Protein AF-A0A845A9R9-F1 (afdb_monomer)

Organism: NCBI:txid374177

Nearest PDB structures (foldseek):
  1d0q-assembly1_B  TM=8.899E-01  e=1.350E-07  Geobacillus stearothermophilus
  2au3-assembly1_A  TM=8.783E-01  e=2.951E-06  Aquifex aeolicus
  8gao-assembly1_G  TM=4.793E-01  e=1.128E-01  Escherichia phage T4
  7b1h-assembly2_E  TM=3.004E-01  e=2.181E+00  Homo sapiens
  2b8a-assembly1_A  TM=1.907E-01  e=9.588E+00  Rattus norvegicus

Sequence (120 aa):
MARIADSEIERLKADVSLVRLVESSGVKLARKGKDELAGRCPFHDDDTPSLSVNAAKNLFRCFGCDASGGPIDWVMKAEGVSFRHAAELLRDGAAVRDGPQRSRYRCRNLSLLRRCSGQV

Structure (mmCIF, N/CA/C/O backbone):
data_AF-A0A845A9R9-F1
#
_entry.id   AF-A0A845A9R9-F1
#
loop_
_atom_site.group_PDB
_atom_site.id
_atom_site.type_symbol
_atom_site.label_atom_id
_atom_site.label_alt_id
_atom_site.label_comp_id
_atom_site.label_asym_id
_atom_site.label_entity_id
_atom_site.label_seq_id
_atom_site.pdbx_PDB_ins_code
_atom_site.Cartn_x
_atom_site.Cartn_y
_atom_site.Cartn_z
_atom_site.occupancy
_atom_site.B_iso_or_equiv
_atom_site.auth_seq_id
_atom_site.auth_comp_id
_atom_site.auth_asym_id
_atom_site.auth_atom_id
_atom_site.pdbx_PDB_model_num
ATOM 1 N N . MET A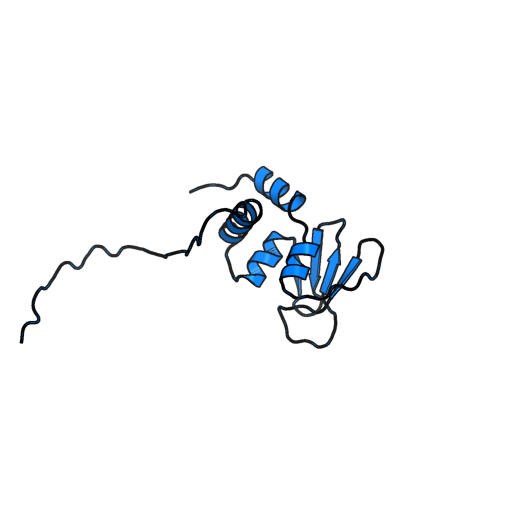 1 1 ? -20.292 5.404 16.783 1.00 42.34 1 MET A N 1
ATOM 2 C CA . MET A 1 1 ? -19.339 5.264 15.658 1.00 42.34 1 MET A CA 1
ATOM 3 C C . MET A 1 1 ? -17.943 5.208 16.251 1.00 42.34 1 MET A C 1
ATOM 5 O O . MET A 1 1 ? -17.595 6.128 16.976 1.00 42.34 1 MET A O 1
ATOM 9 N N . ALA A 1 2 ? -17.201 4.118 16.047 1.00 50.50 2 ALA A N 1
ATOM 10 C CA . ALA A 1 2 ? -15.873 3.961 16.634 1.00 50.50 2 ALA A CA 1
ATOM 11 C C . ALA A 1 2 ? -14.905 4.962 15.984 1.00 50.50 2 ALA A C 1
ATOM 13 O O . ALA A 1 2 ? -14.598 4.844 14.799 1.00 50.50 2 ALA A O 1
ATOM 14 N N . ARG A 1 3 ? -14.476 5.972 16.747 1.00 58.91 3 ARG A N 1
ATOM 15 C CA . ARG A 1 3 ? -13.293 6.766 16.408 1.00 58.91 3 ARG A CA 1
ATOM 16 C C . ARG A 1 3 ? -12.100 5.846 16.626 1.00 58.91 3 ARG A C 1
ATOM 18 O O . ARG A 1 3 ? -11.846 5.445 17.758 1.00 58.91 3 ARG A O 1
ATOM 25 N N . ILE A 1 4 ? -11.431 5.451 15.549 1.00 67.12 4 ILE A N 1
ATOM 26 C CA . ILE A 1 4 ? -10.114 4.828 15.674 1.00 67.12 4 ILE A CA 1
ATOM 27 C C . ILE A 1 4 ? -9.212 5.915 16.263 1.00 67.12 4 ILE A C 1
ATOM 29 O O . ILE A 1 4 ? -9.176 7.019 15.727 1.00 67.12 4 ILE A O 1
ATOM 33 N N . ALA A 1 5 ? -8.577 5.635 17.400 1.00 76.12 5 ALA A N 1
ATOM 34 C CA . ALA A 1 5 ? -7.677 6.586 18.037 1.00 76.12 5 ALA A CA 1
ATOM 35 C C . ALA A 1 5 ? -6.432 6.780 17.164 1.00 76.12 5 ALA A C 1
ATOM 37 O O . ALA A 1 5 ? -5.878 5.798 16.667 1.00 76.12 5 ALA A O 1
ATOM 38 N N . ASP A 1 6 ? -5.967 8.017 17.014 1.00 72.69 6 ASP A N 1
ATOM 39 C CA . ASP A 1 6 ? -4.787 8.353 16.208 1.00 72.69 6 ASP A CA 1
ATOM 40 C C . ASP A 1 6 ? -3.544 7.565 16.646 1.00 72.69 6 ASP A C 1
ATOM 42 O O . ASP A 1 6 ? -2.795 7.063 15.811 1.00 72.69 6 ASP A O 1
ATOM 46 N N . SER A 1 7 ? -3.400 7.318 17.951 1.00 78.81 7 SER A N 1
ATOM 47 C CA . SER A 1 7 ? -2.331 6.480 18.503 1.00 78.81 7 SER A CA 1
ATOM 48 C C . SER A 1 7 ? -2.385 5.027 18.018 1.00 78.81 7 SER A C 1
ATOM 50 O O . SER A 1 7 ? -1.346 4.402 17.837 1.00 78.81 7 SER A O 1
ATOM 52 N N . GLU A 1 8 ? -3.578 4.469 17.781 1.00 78.19 8 GLU A N 1
ATOM 53 C CA . GLU A 1 8 ? -3.708 3.123 17.207 1.00 78.19 8 GLU A CA 1
ATOM 54 C C . GLU A 1 8 ? -3.269 3.111 15.741 1.00 78.19 8 GLU A C 1
ATOM 56 O O . GLU A 1 8 ? -2.618 2.176 15.285 1.00 78.19 8 GLU A O 1
AT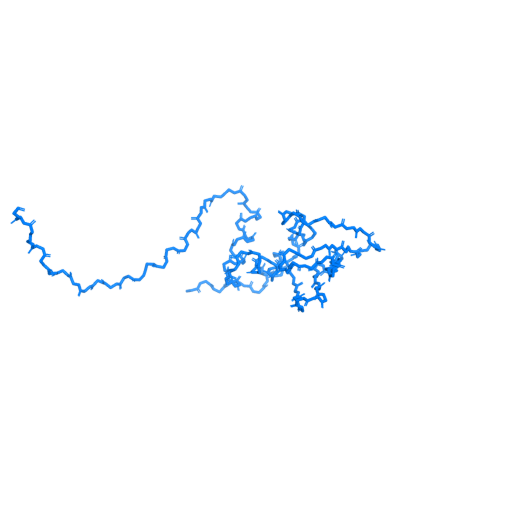OM 61 N N . ILE A 1 9 ? -3.578 4.178 15.002 1.00 76.19 9 ILE A N 1
ATOM 62 C CA . ILE A 1 9 ? -3.177 4.330 13.601 1.00 76.19 9 ILE A CA 1
ATOM 63 C C . ILE A 1 9 ? -1.651 4.377 13.492 1.00 76.19 9 ILE A C 1
ATOM 65 O O . ILE A 1 9 ? -1.081 3.752 12.597 1.00 76.19 9 ILE A O 1
ATOM 69 N N . GLU A 1 10 ? -0.981 5.095 14.392 1.00 79.12 10 GLU A N 1
ATOM 70 C CA . GLU A 1 10 ? 0.483 5.144 14.428 1.00 79.12 10 GLU A CA 1
ATOM 71 C C . GLU A 1 10 ? 1.102 3.787 14.767 1.00 79.12 10 GLU A C 1
ATOM 73 O O . GLU A 1 10 ? 2.051 3.374 14.098 1.00 79.12 10 GLU A O 1
ATOM 78 N N . ARG A 1 11 ? 0.524 3.047 15.722 1.00 81.19 11 ARG A N 1
ATOM 79 C CA . ARG A 1 11 ? 0.969 1.678 16.028 1.00 81.19 11 ARG A CA 1
ATOM 80 C C . ARG A 1 11 ? 0.826 0.745 14.832 1.00 81.19 11 ARG A C 1
ATOM 82 O O . ARG A 1 11 ? 1.775 0.045 14.501 1.00 81.19 11 ARG A O 1
ATOM 89 N N . LEU A 1 12 ? -0.315 0.784 14.145 1.00 77.62 12 LEU A N 1
ATOM 90 C CA . LEU A 1 12 ? -0.549 -0.033 12.950 1.00 77.62 12 LEU A CA 1
ATOM 91 C C . LEU A 1 12 ? 0.428 0.311 11.822 1.00 77.62 12 LEU A C 1
ATOM 93 O O . LEU A 1 12 ? 0.914 -0.582 11.139 1.00 77.62 12 LEU A O 1
ATOM 97 N N . LYS A 1 13 ? 0.757 1.592 11.633 1.00 77.69 13 LYS A N 1
ATOM 98 C CA . LYS A 1 13 ? 1.765 2.009 10.645 1.00 77.69 13 LYS A CA 1
ATOM 99 C C . LYS A 1 13 ? 3.175 1.526 10.994 1.00 77.69 13 LYS A C 1
ATOM 101 O O . LYS A 1 13 ? 3.956 1.299 10.078 1.00 77.69 13 LYS A O 1
ATOM 106 N N . ALA A 1 14 ? 3.503 1.424 12.282 1.00 78.12 14 ALA A N 1
ATOM 107 C CA . ALA A 1 14 ? 4.811 0.970 12.746 1.00 78.12 14 ALA A CA 1
ATOM 108 C C . ALA A 1 14 ? 4.964 -0.559 12.688 1.00 78.12 14 ALA A C 1
ATOM 110 O O . ALA A 1 14 ? 6.045 -1.049 12.371 1.00 78.12 14 ALA A O 1
ATOM 111 N N . ASP A 1 15 ? 3.893 -1.299 12.979 1.00 79.44 15 ASP A N 1
ATOM 112 C CA . ASP A 1 15 ? 3.881 -2.766 12.965 1.00 79.44 15 ASP A CA 1
ATOM 113 C C . ASP A 1 15 ? 3.828 -3.332 11.533 1.00 79.44 15 ASP A C 1
ATOM 115 O O . ASP A 1 15 ? 4.520 -4.292 11.183 1.00 79.44 15 ASP A O 1
ATOM 119 N N . VAL A 1 16 ? 3.054 -2.687 10.655 1.00 80.88 16 VAL A N 1
ATOM 120 C CA . VAL A 1 16 ? 2.840 -3.160 9.287 1.00 80.88 16 VAL A CA 1
ATOM 121 C C . VAL A 1 16 ? 4.001 -2.761 8.377 1.00 80.88 16 VAL A C 1
ATOM 123 O O . VAL A 1 16 ? 4.178 -1.601 8.011 1.00 80.88 16 VAL A O 1
ATOM 126 N N . SER A 1 17 ? 4.754 -3.763 7.921 1.00 82.38 17 SER A N 1
ATOM 127 C CA . SER A 1 17 ? 5.840 -3.579 6.954 1.00 82.38 17 SER A CA 1
ATOM 128 C C . SER A 1 17 ? 5.310 -3.390 5.530 1.00 82.38 17 SER A C 1
ATOM 130 O O . SER A 1 17 ? 4.796 -4.334 4.922 1.00 82.38 17 SER A O 1
ATOM 132 N N . LEU A 1 18 ? 5.512 -2.200 4.950 1.00 84.62 18 LEU A N 1
ATOM 133 C CA . LEU A 1 18 ? 5.036 -1.884 3.595 1.00 84.62 18 LEU A CA 1
ATOM 134 C C . LEU A 1 18 ? 5.633 -2.808 2.523 1.00 84.62 18 LEU A C 1
ATOM 136 O O . LEU A 1 18 ? 4.943 -3.205 1.591 1.00 84.62 18 LEU A O 1
ATOM 140 N N . VAL A 1 19 ? 6.896 -3.206 2.692 1.00 84.88 19 VAL A N 1
ATOM 141 C CA . VAL A 1 19 ? 7.594 -4.131 1.785 1.00 84.88 19 VAL A CA 1
ATOM 142 C C . VAL A 1 19 ? 6.817 -5.439 1.630 1.00 84.88 19 VAL A C 1
ATOM 144 O O . VAL A 1 19 ? 6.537 -5.843 0.506 1.00 84.88 19 VAL A O 1
ATOM 147 N N . ARG A 1 20 ? 6.368 -6.036 2.745 1.00 83.69 20 ARG A N 1
ATOM 148 C CA . ARG A 1 20 ? 5.602 -7.290 2.717 1.00 83.69 20 ARG A CA 1
ATOM 149 C C . ARG A 1 20 ? 4.252 -7.140 2.025 1.00 83.69 20 ARG A C 1
ATOM 151 O O . ARG A 1 20 ? 3.849 -8.044 1.303 1.00 83.69 20 ARG A O 1
ATOM 158 N N . LEU A 1 21 ? 3.550 -6.022 2.233 1.00 83.50 21 LEU A N 1
ATOM 159 C CA . LEU A 1 21 ? 2.269 -5.764 1.560 1.00 83.50 21 LEU A CA 1
ATOM 160 C C . LEU A 1 21 ? 2.442 -5.675 0.041 1.00 83.50 21 LEU A C 1
ATOM 162 O O . LEU A 1 21 ? 1.642 -6.223 -0.720 1.00 83.50 21 LEU A O 1
ATOM 166 N N . VAL A 1 22 ? 3.508 -5.008 -0.398 1.00 83.62 22 VAL A N 1
ATOM 167 C CA . VAL A 1 22 ? 3.824 -4.862 -1.819 1.00 83.62 22 VAL A CA 1
ATOM 168 C C . VAL A 1 22 ? 4.227 -6.211 -2.426 1.00 83.62 22 VAL A C 1
ATOM 170 O O . VAL A 1 22 ? 3.712 -6.577 -3.482 1.00 83.62 22 VAL A O 1
ATOM 173 N N . GLU A 1 23 ? 5.054 -7.000 -1.733 1.00 83.25 23 GLU A N 1
ATOM 174 C CA . GLU A 1 23 ? 5.400 -8.371 -2.144 1.00 83.25 23 GLU A CA 1
ATOM 175 C C . GLU A 1 23 ? 4.161 -9.279 -2.220 1.00 83.25 23 GLU A C 1
ATOM 177 O O . GLU A 1 23 ? 3.991 -10.015 -3.192 1.00 83.25 23 GLU A O 1
ATOM 182 N N . SER A 1 24 ? 3.247 -9.173 -1.247 1.00 80.19 24 SER A N 1
ATOM 183 C CA . SER A 1 24 ? 1.970 -9.903 -1.229 1.00 80.19 24 SER A CA 1
ATOM 184 C C . SER A 1 24 ? 1.049 -9.530 -2.392 1.00 80.19 24 SER A C 1
ATOM 186 O O . SER A 1 24 ? 0.196 -10.327 -2.773 1.00 80.19 24 SER A O 1
ATOM 188 N N . SER A 1 25 ? 1.220 -8.339 -2.965 1.00 76.31 25 SER A N 1
ATOM 189 C CA . SER A 1 25 ? 0.479 -7.888 -4.149 1.00 76.31 25 SER A CA 1
ATOM 190 C C . SER A 1 25 ? 1.066 -8.448 -5.457 1.00 76.31 25 SER A C 1
ATOM 192 O O . SER A 1 25 ? 0.627 -8.076 -6.540 1.00 76.31 25 SER A O 1
ATOM 194 N N . GLY A 1 26 ? 2.083 -9.318 -5.380 1.00 76.12 26 GLY A N 1
ATOM 195 C CA . GLY A 1 26 ? 2.740 -9.927 -6.540 1.00 76.12 26 GLY A CA 1
ATOM 196 C C . GLY A 1 26 ? 3.815 -9.050 -7.186 1.00 76.12 26 GLY A C 1
ATOM 197 O O . GLY A 1 26 ? 4.337 -9.388 -8.251 1.00 76.12 26 GLY A O 1
ATOM 198 N N . VAL A 1 27 ? 4.179 -7.931 -6.554 1.00 81.56 27 VAL A N 1
ATOM 199 C CA . VAL A 1 27 ? 5.196 -7.017 -7.075 1.00 81.56 27 VAL A CA 1
ATOM 200 C C . VAL A 1 27 ? 6.586 -7.535 -6.729 1.00 81.56 27 VAL A C 1
ATOM 202 O O . VAL A 1 27 ? 6.958 -7.659 -5.563 1.00 81.56 27 VAL A O 1
ATOM 205 N N . LYS A 1 28 ? 7.404 -7.775 -7.757 1.00 80.25 28 LYS A N 1
ATOM 206 C CA . LYS A 1 28 ? 8.829 -8.070 -7.576 1.00 80.25 28 LYS A CA 1
ATOM 207 C C . LYS A 1 28 ? 9.580 -6.777 -7.274 1.00 80.25 28 LYS A C 1
ATOM 209 O O . LYS A 1 28 ? 9.746 -5.932 -8.155 1.00 80.25 28 LYS A O 1
ATOM 214 N N . LEU A 1 29 ? 10.033 -6.639 -6.033 1.00 82.81 29 LEU A N 1
ATOM 215 C CA . LEU A 1 29 ? 10.852 -5.518 -5.587 1.00 82.81 29 LEU A CA 1
ATOM 216 C C . LEU A 1 29 ? 12.340 -5.818 -5.795 1.00 82.81 29 LEU A C 1
ATOM 218 O O . LEU A 1 29 ? 12.868 -6.813 -5.303 1.00 82.81 29 LEU A O 1
ATOM 222 N N . ALA A 1 30 ? 13.031 -4.927 -6.496 1.00 83.50 30 ALA A N 1
ATOM 223 C CA . ALA A 1 30 ? 14.478 -4.923 -6.643 1.00 83.50 30 ALA A CA 1
ATOM 224 C C . ALA A 1 30 ? 15.087 -3.877 -5.702 1.00 83.50 30 ALA A C 1
ATOM 226 O O . ALA A 1 30 ? 14.746 -2.697 -5.760 1.00 83.50 30 ALA A O 1
ATOM 227 N N . ARG A 1 31 ? 16.021 -4.287 -4.841 1.00 84.69 31 ARG A N 1
ATOM 228 C CA . ARG A 1 31 ? 16.765 -3.354 -3.980 1.00 84.69 31 ARG A CA 1
ATOM 229 C C . ARG A 1 31 ? 17.675 -2.478 -4.843 1.00 84.69 31 ARG A C 1
ATOM 231 O O . ARG A 1 31 ? 18.515 -3.000 -5.572 1.00 84.69 31 ARG A O 1
ATOM 238 N N . LYS A 1 32 ? 17.496 -1.158 -4.768 1.00 82.81 32 LYS A N 1
ATOM 239 C CA . LYS A 1 32 ? 18.333 -0.159 -5.458 1.00 82.81 32 LYS A CA 1
ATOM 240 C C . LYS A 1 32 ? 19.327 0.514 -4.512 1.00 82.81 32 LYS A C 1
ATOM 242 O O . LYS A 1 32 ? 20.409 0.882 -4.953 1.00 82.81 32 LYS A O 1
ATOM 247 N N . GLY A 1 33 ? 18.981 0.640 -3.232 1.00 82.62 33 GLY A N 1
ATOM 248 C CA . GLY A 1 33 ? 19.829 1.241 -2.203 1.00 82.62 33 GLY A CA 1
ATOM 249 C C . GLY A 1 33 ? 19.753 0.490 -0.875 1.00 82.62 33 GLY A C 1
ATOM 250 O O . GLY A 1 33 ? 19.256 -0.634 -0.814 1.00 82.62 33 GLY A O 1
ATOM 251 N N . LYS A 1 34 ? 20.241 1.127 0.197 1.00 78.31 34 LYS A N 1
ATOM 252 C CA . LYS A 1 34 ? 20.233 0.550 1.552 1.00 78.31 34 LYS A CA 1
ATOM 253 C C . LYS A 1 34 ? 18.808 0.296 2.057 1.00 78.31 34 LYS A C 1
ATOM 255 O O . LYS A 1 34 ? 18.537 -0.772 2.592 1.00 78.31 34 LYS A O 1
ATOM 260 N N . ASP A 1 35 ? 17.908 1.242 1.787 1.00 83.25 35 ASP A N 1
ATOM 261 C CA . ASP A 1 35 ? 16.513 1.221 2.243 1.00 83.25 35 ASP A CA 1
ATOM 262 C C . ASP A 1 35 ? 15.511 1.526 1.113 1.00 83.25 35 ASP A C 1
ATOM 264 O O . ASP A 1 35 ? 14.322 1.693 1.370 1.00 83.25 35 ASP A O 1
ATOM 268 N N . GLU A 1 36 ? 15.984 1.609 -0.135 1.00 85.94 36 GLU A N 1
ATOM 269 C CA . GLU A 1 36 ? 15.175 1.903 -1.323 1.00 85.94 36 GLU A CA 1
ATOM 270 C C . GLU A 1 36 ? 14.996 0.660 -2.198 1.00 85.94 36 GLU A C 1
ATOM 272 O O . GLU A 1 36 ? 15.958 0.015 -2.634 1.00 85.94 36 GLU A O 1
ATOM 277 N N . LEU A 1 37 ? 13.735 0.350 -2.470 1.00 88.44 37 LEU A N 1
ATOM 278 C CA . LEU A 1 37 ? 13.257 -0.776 -3.256 1.00 88.44 37 LEU A CA 1
AT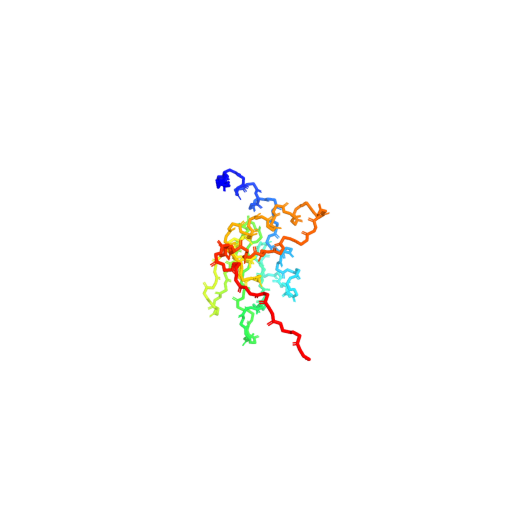OM 279 C C . LEU A 1 37 ? 12.489 -0.226 -4.458 1.00 88.44 37 LEU A C 1
ATOM 281 O O . LEU A 1 37 ? 11.578 0.576 -4.290 1.00 88.44 37 LEU A O 1
ATOM 285 N N . ALA A 1 38 ? 12.832 -0.662 -5.662 1.00 87.31 38 ALA A N 1
ATOM 286 C CA . ALA A 1 38 ? 12.130 -0.291 -6.882 1.00 87.31 38 ALA A CA 1
ATOM 287 C C . ALA A 1 38 ? 11.330 -1.479 -7.426 1.00 87.31 38 ALA A C 1
ATOM 289 O O . ALA A 1 38 ? 11.801 -2.614 -7.379 1.00 87.31 38 ALA A O 1
ATOM 290 N N . GLY A 1 39 ? 10.141 -1.237 -7.968 1.00 86.06 39 GLY A N 1
ATOM 291 C CA . GLY A 1 39 ? 9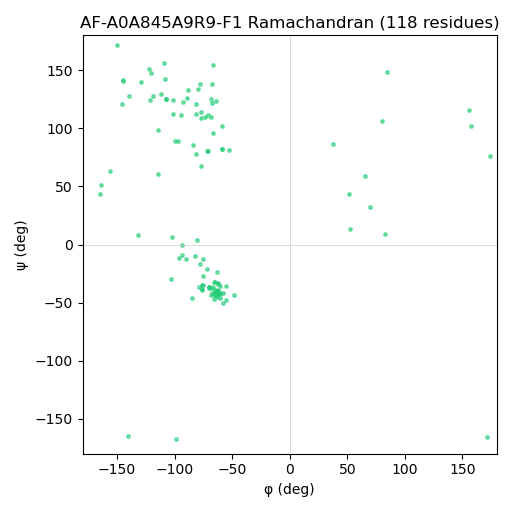.286 -2.286 -8.518 1.00 86.06 39 GLY A CA 1
ATOM 292 C C . GLY A 1 39 ? 8.398 -1.801 -9.654 1.00 86.06 39 GLY A C 1
ATOM 293 O O . GLY A 1 39 ? 8.301 -0.605 -9.939 1.00 86.06 39 GLY A O 1
ATOM 294 N N . ARG A 1 40 ? 7.725 -2.753 -10.302 1.00 84.88 40 ARG A N 1
ATOM 295 C CA . ARG A 1 40 ? 6.605 -2.446 -11.196 1.00 84.88 40 ARG A CA 1
ATOM 296 C C . ARG A 1 40 ? 5.375 -2.146 -10.353 1.00 84.88 40 ARG A C 1
ATOM 298 O O . ARG A 1 40 ? 5.129 -2.805 -9.347 1.00 84.88 40 ARG A O 1
A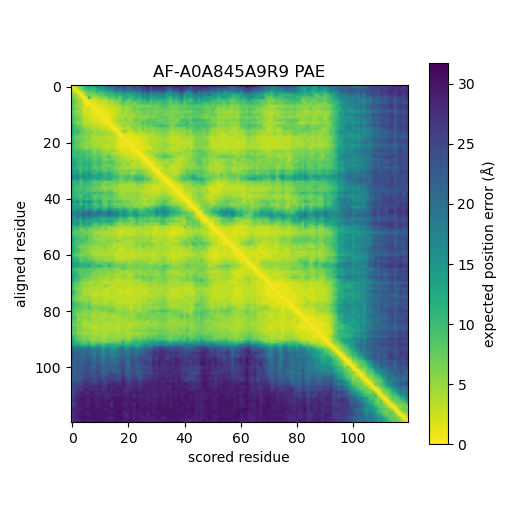TOM 305 N N . CYS A 1 41 ? 4.626 -1.126 -10.734 1.00 82.31 41 CYS A N 1
ATOM 306 C CA . CYS A 1 41 ? 3.411 -0.788 -10.017 1.00 82.31 41 CYS A CA 1
ATOM 307 C C . CYS A 1 41 ? 2.276 -1.724 -10.462 1.00 82.31 41 CYS A C 1
ATOM 309 O O . CYS A 1 41 ? 2.099 -1.895 -11.660 1.00 82.31 41 CYS A O 1
ATOM 311 N N . PRO A 1 42 ? 1.484 -2.291 -9.539 1.00 76.31 42 PRO A N 1
ATOM 312 C CA . PRO A 1 42 ? 0.351 -3.145 -9.894 1.00 76.31 42 PRO A CA 1
ATOM 313 C C . PRO A 1 42 ? -0.909 -2.339 -10.260 1.00 76.31 42 PRO A C 1
ATOM 315 O O . PRO A 1 42 ? -1.892 -2.908 -10.714 1.00 76.31 42 PRO A O 1
ATOM 318 N N . PHE A 1 43 ? -0.905 -1.018 -10.034 1.00 74.12 43 PHE A N 1
ATOM 319 C CA . PHE A 1 43 ? -2.076 -0.151 -10.219 1.00 74.12 43 PHE A CA 1
ATOM 320 C C . PHE A 1 43 ? -2.201 0.443 -11.624 1.00 74.12 43 PHE A C 1
ATOM 322 O O . PHE A 1 43 ? -3.228 1.037 -11.941 1.00 74.12 43 PHE A O 1
ATOM 329 N N . HIS A 1 44 ? -1.156 0.347 -12.441 1.00 71.56 44 HIS A N 1
ATOM 330 C CA . HIS A 1 44 ? -1.173 0.803 -13.824 1.00 71.56 44 HIS A CA 1
ATOM 331 C C . HIS A 1 44 ? -0.320 -0.141 -14.665 1.00 71.56 44 HIS A C 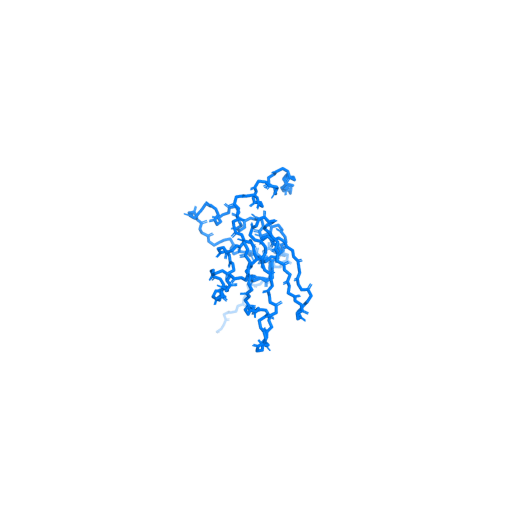1
ATOM 333 O O . HIS A 1 44 ? 0.722 -0.607 -14.204 1.00 71.56 44 HIS A O 1
ATOM 339 N N . ASP A 1 45 ? -0.787 -0.433 -15.872 1.00 65.00 45 ASP A N 1
ATOM 340 C CA . ASP A 1 45 ? -0.090 -1.297 -16.818 1.00 65.00 45 ASP A CA 1
ATOM 341 C C . ASP A 1 45 ? 0.94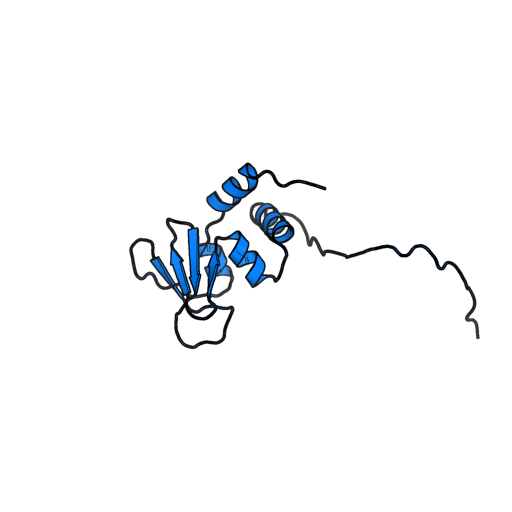4 -0.442 -17.565 1.00 65.00 45 ASP A C 1
ATOM 343 O O . ASP A 1 45 ? 0.649 0.174 -18.586 1.00 65.00 45 ASP A O 1
ATOM 347 N N . ASP A 1 46 ? 2.130 -0.302 -16.972 1.00 66.56 46 ASP A N 1
ATOM 348 C CA . ASP A 1 46 ? 3.281 0.356 -17.593 1.00 66.56 46 ASP A CA 1
ATOM 349 C C . ASP A 1 46 ? 4.503 -0.554 -17.490 1.00 66.56 46 ASP A C 1
ATOM 351 O O . ASP A 1 46 ? 4.728 -1.228 -16.477 1.00 66.56 46 ASP A O 1
ATOM 355 N N . ASP A 1 47 ? 5.297 -0.597 -18.557 1.00 66.94 47 ASP A N 1
ATOM 356 C CA . ASP A 1 47 ? 6.448 -1.497 -18.635 1.00 66.94 47 ASP A CA 1
ATOM 357 C C . ASP A 1 47 ? 7.636 -0.996 -17.784 1.00 66.94 47 ASP A C 1
ATOM 359 O O . ASP A 1 47 ? 8.571 -1.747 -17.479 1.00 66.94 47 ASP A O 1
ATOM 363 N N . THR A 1 48 ? 7.578 0.258 -17.319 1.00 73.88 48 THR A N 1
ATOM 364 C CA . THR A 1 48 ? 8.645 0.902 -16.552 1.00 73.88 48 THR A CA 1
ATOM 365 C C . THR A 1 48 ? 8.505 0.634 -15.044 1.00 73.88 48 THR A C 1
ATOM 367 O O . THR A 1 48 ? 7.430 0.815 -14.465 1.00 73.88 48 THR A O 1
ATOM 370 N N . PRO A 1 49 ? 9.587 0.250 -14.333 1.00 73.31 49 PRO A N 1
ATOM 371 C CA . PRO A 1 49 ? 9.576 0.116 -12.875 1.00 73.31 49 PRO A CA 1
ATOM 372 C C . PRO A 1 49 ? 9.510 1.493 -12.188 1.00 73.31 49 PRO A C 1
ATOM 374 O O . PRO A 1 49 ? 10.519 2.033 -11.734 1.00 73.31 49 PRO A O 1
ATOM 377 N N . SER A 1 50 ? 8.307 2.062 -12.120 1.00 81.19 50 SER A N 1
ATOM 378 C CA . SER A 1 50 ? 8.043 3.423 -11.629 1.00 81.19 50 SER A CA 1
ATOM 379 C C . SER A 1 50 ? 7.681 3.496 -10.140 1.00 81.19 50 SER A C 1
ATOM 381 O O . SER A 1 50 ? 7.396 4.583 -9.633 1.00 81.19 50 SER A O 1
ATOM 383 N N . LEU A 1 51 ? 7.633 2.366 -9.426 1.00 86.00 51 LEU A N 1
ATOM 384 C CA . LEU A 1 51 ? 7.344 2.320 -7.991 1.00 86.00 51 LEU A CA 1
ATOM 385 C C . LEU A 1 51 ? 8.651 2.365 -7.193 1.00 86.00 51 LEU A C 1
ATOM 387 O O . LEU A 1 51 ? 9.485 1.480 -7.352 1.00 86.00 51 LEU A O 1
ATOM 391 N N . SER A 1 52 ? 8.792 3.345 -6.302 1.00 88.12 52 SER A N 1
ATOM 392 C CA . SER A 1 52 ? 9.847 3.404 -5.288 1.00 88.12 52 SER A CA 1
ATOM 393 C C . SER A 1 52 ? 9.245 3.232 -3.893 1.00 88.12 52 SER A C 1
ATOM 395 O O . SER A 1 52 ? 8.275 3.896 -3.522 1.00 88.12 52 SER A O 1
ATOM 397 N N . VAL A 1 53 ? 9.813 2.315 -3.120 1.00 89.56 53 VAL A N 1
ATOM 398 C CA . VAL A 1 53 ? 9.411 1.946 -1.765 1.00 89.56 53 VAL A CA 1
ATOM 399 C C . VAL A 1 53 ? 10.596 2.181 -0.841 1.00 89.56 53 VAL A C 1
ATOM 401 O O . VAL A 1 53 ? 11.675 1.627 -1.046 1.00 89.56 53 VAL A O 1
ATOM 404 N N . ASN A 1 54 ? 10.392 2.980 0.202 1.00 89.44 54 ASN A N 1
ATOM 405 C CA . ASN A 1 54 ? 11.384 3.201 1.242 1.00 89.44 54 ASN A CA 1
ATOM 406 C C . ASN A 1 54 ? 11.029 2.375 2.485 1.00 89.44 54 ASN A C 1
ATOM 408 O O . ASN A 1 54 ? 10.036 2.660 3.159 1.00 89.44 54 ASN A O 1
ATOM 412 N N . ALA A 1 55 ? 11.846 1.368 2.794 1.00 85.06 55 ALA A N 1
ATOM 413 C CA . ALA A 1 55 ? 11.622 0.465 3.923 1.00 85.06 55 ALA A CA 1
ATOM 414 C C . ALA A 1 55 ? 11.830 1.155 5.281 1.00 85.06 55 ALA A C 1
ATOM 416 O O . ALA A 1 55 ? 11.076 0.899 6.214 1.00 85.06 55 ALA A O 1
ATOM 417 N N . ALA A 1 56 ? 12.800 2.070 5.388 1.00 84.44 56 ALA A N 1
ATOM 418 C CA . ALA A 1 56 ? 13.097 2.775 6.637 1.00 84.44 56 ALA A CA 1
ATOM 419 C C . ALA A 1 56 ? 11.977 3.745 7.044 1.00 84.44 56 ALA A C 1
ATOM 421 O O . ALA A 1 56 ? 11.661 3.884 8.223 1.00 84.44 56 ALA A O 1
ATOM 422 N N . LYS A 1 57 ? 11.363 4.415 6.064 1.00 83.50 57 LYS A N 1
ATOM 423 C CA . LYS A 1 57 ? 10.264 5.364 6.296 1.00 83.50 57 LYS A CA 1
ATOM 424 C C . LYS A 1 57 ? 8.874 4.728 6.180 1.00 83.50 57 LYS A C 1
ATOM 426 O O . LYS A 1 57 ? 7.901 5.397 6.507 1.00 83.50 57 LYS A O 1
ATOM 431 N N . ASN A 1 58 ? 8.769 3.477 5.720 1.00 86.75 58 ASN A N 1
ATOM 432 C CA . ASN A 1 58 ? 7.505 2.796 5.393 1.00 86.75 58 ASN A CA 1
ATOM 433 C C . ASN A 1 58 ? 6.596 3.619 4.460 1.00 86.75 58 ASN A C 1
ATOM 435 O O . ASN A 1 58 ? 5.383 3.720 4.654 1.00 86.75 58 ASN A O 1
ATOM 439 N N . LEU A 1 59 ? 7.199 4.222 3.436 1.00 88.50 59 LEU A N 1
ATOM 440 C CA . LEU A 1 59 ? 6.511 5.057 2.451 1.00 88.50 59 LEU A CA 1
ATOM 441 C C . LEU A 1 59 ? 6.705 4.481 1.052 1.00 88.50 59 LEU A C 1
ATOM 443 O O . LEU A 1 59 ? 7.768 3.937 0.742 1.00 88.50 59 LEU A O 1
ATOM 447 N N . PHE A 1 60 ? 5.704 4.657 0.194 1.00 90.06 60 PHE A N 1
ATOM 448 C CA . PHE A 1 60 ? 5.816 4.382 -1.234 1.00 90.06 60 PHE A CA 1
ATOM 449 C C . PHE A 1 60 ? 5.498 5.628 -2.057 1.00 90.06 60 PHE A C 1
ATOM 451 O O . PHE A 1 60 ? 4.705 6.482 -1.651 1.00 90.06 60 PHE A O 1
ATOM 458 N N . ARG A 1 61 ? 6.114 5.714 -3.234 1.00 88.25 61 ARG A N 1
ATOM 459 C CA . ARG A 1 61 ? 5.822 6.703 -4.268 1.00 88.25 61 ARG A CA 1
ATOM 460 C C . ARG A 1 61 ? 5.882 6.012 -5.617 1.00 88.25 61 ARG A C 1
ATOM 462 O O . ARG A 1 61 ? 6.876 5.370 -5.945 1.00 88.25 61 ARG A O 1
ATOM 469 N N . CYS A 1 62 ? 4.837 6.163 -6.410 1.00 87.69 62 CYS A N 1
ATOM 470 C CA . CYS A 1 62 ? 4.844 5.779 -7.806 1.00 87.69 62 CYS A CA 1
ATOM 471 C C . CYS A 1 62 ? 4.871 7.032 -8.679 1.00 87.69 62 CYS A C 1
ATOM 473 O O . CYS A 1 62 ? 4.015 7.902 -8.541 1.00 87.69 62 CYS A O 1
ATOM 475 N N . PHE A 1 63 ? 5.853 7.115 -9.575 1.00 84.19 63 PHE A N 1
ATOM 476 C CA . PHE A 1 63 ? 6.017 8.256 -10.479 1.00 84.19 63 PHE A CA 1
ATOM 477 C C . PHE A 1 63 ? 5.054 8.228 -11.677 1.00 84.19 63 PHE A C 1
ATOM 479 O O . PHE A 1 63 ? 4.856 9.261 -12.300 1.00 84.19 63 PHE A O 1
ATOM 486 N N . GLY A 1 64 ? 4.438 7.078 -11.979 1.00 78.94 64 GLY A N 1
ATOM 487 C CA . GLY A 1 64 ? 3.484 6.940 -13.088 1.00 78.94 64 GLY A CA 1
ATOM 488 C C . GLY A 1 64 ? 2.052 7.335 -12.719 1.00 78.94 64 GLY A C 1
ATOM 489 O O . GLY A 1 64 ? 1.405 8.081 -13.443 1.00 78.94 64 GLY A O 1
ATOM 490 N N . CYS A 1 65 ? 1.555 6.879 -11.566 1.00 78.94 65 CYS A N 1
ATOM 491 C CA . CYS A 1 65 ? 0.172 7.125 -11.131 1.00 78.94 65 CYS A CA 1
ATOM 492 C C . CYS A 1 65 ? 0.030 8.223 -10.062 1.00 78.94 65 CYS A C 1
ATOM 494 O O . CYS A 1 65 ? -1.047 8.380 -9.487 1.00 78.94 65 CYS A O 1
ATOM 496 N N . ASP A 1 66 ? 1.124 8.920 -9.740 1.00 81.06 66 ASP A N 1
ATOM 497 C CA . ASP A 1 66 ? 1.257 9.870 -8.622 1.00 81.06 66 ASP A CA 1
ATOM 498 C C . ASP A 1 66 ? 0.836 9.300 -7.250 1.00 81.06 66 ASP A C 1
ATOM 500 O O . ASP A 1 66 ? 0.676 10.019 -6.266 1.00 81.06 66 ASP A O 1
ATOM 504 N N . ALA A 1 67 ? 0.660 7.980 -7.142 1.00 84.69 67 ALA A N 1
ATOM 505 C CA . ALA A 1 67 ? 0.262 7.364 -5.892 1.00 84.69 67 ALA A CA 1
ATOM 506 C C . ALA A 1 67 ? 1.406 7.474 -4.886 1.00 84.69 67 ALA A C 1
ATOM 508 O O . ALA A 1 67 ? 2.529 7.029 -5.135 1.00 84.69 67 ALA A O 1
ATOM 509 N N . SER A 1 68 ? 1.110 8.044 -3.729 1.00 86.44 68 SER A N 1
ATOM 510 C CA . SER A 1 68 ? 2.041 8.114 -2.616 1.00 86.44 68 SER A CA 1
ATOM 511 C C . SER A 1 68 ? 1.320 7.984 -1.307 1.00 86.44 68 SER A C 1
ATOM 513 O O . SER A 1 68 ? 0.271 8.595 -1.117 1.00 86.44 68 SER A O 1
ATOM 515 N N . GLY A 1 69 ? 1.939 7.276 -0.379 1.00 88.69 69 GLY A N 1
ATOM 516 C CA . GLY A 1 69 ? 1.389 7.147 0.950 1.00 88.69 69 GLY A CA 1
ATOM 517 C C . GLY A 1 69 ? 2.133 6.124 1.782 1.00 88.69 69 GLY A C 1
ATOM 518 O O . GLY A 1 69 ? 3.247 5.705 1.464 1.00 88.69 69 GLY A O 1
ATOM 519 N N . GLY A 1 70 ? 1.495 5.758 2.885 1.00 88.75 70 GLY A N 1
ATOM 520 C CA . GLY A 1 70 ? 1.953 4.699 3.773 1.00 88.75 70 GLY A CA 1
ATOM 521 C C . GLY A 1 70 ? 1.232 3.371 3.519 1.00 88.75 70 GLY A C 1
ATOM 522 O O . GLY A 1 70 ? 0.492 3.235 2.542 1.00 88.75 70 GLY A O 1
ATOM 523 N N . PRO A 1 71 ? 1.374 2.403 4.437 1.00 85.94 71 PRO A N 1
ATOM 524 C CA . PRO A 1 71 ? 0.815 1.059 4.271 1.00 85.94 71 PRO A CA 1
ATOM 525 C C . PRO A 1 71 ? -0.717 1.056 4.174 1.00 85.94 71 PRO A C 1
ATOM 527 O O . PRO A 1 71 ? -1.287 0.274 3.423 1.00 85.94 71 PRO A O 1
ATOM 530 N N . ILE A 1 72 ? -1.393 1.981 4.862 1.00 85.00 72 ILE A N 1
ATOM 531 C CA . ILE A 1 72 ? -2.857 2.108 4.802 1.00 85.00 72 ILE A CA 1
ATOM 532 C C . ILE A 1 72 ? -3.315 2.585 3.417 1.00 85.00 72 ILE A C 1
ATOM 534 O O . ILE A 1 72 ? -4.287 2.062 2.885 1.00 85.00 72 ILE A O 1
ATOM 538 N N . ASP A 1 73 ? -2.609 3.550 2.818 1.00 87.62 73 ASP A N 1
ATOM 539 C CA . ASP A 1 73 ? -2.954 4.072 1.487 1.00 87.62 73 ASP A CA 1
ATOM 540 C C . ASP A 1 73 ? -2.765 3.017 0.397 1.00 87.62 73 ASP A C 1
ATOM 542 O O . ASP A 1 73 ? -3.600 2.885 -0.497 1.00 87.62 73 ASP A O 1
ATOM 546 N N . TRP A 1 74 ? -1.729 2.187 0.544 1.00 86.50 74 TRP A N 1
ATOM 547 C CA . TRP A 1 74 ? -1.535 1.021 -0.309 1.00 86.50 74 TRP A CA 1
ATOM 548 C C . TRP A 1 74 ? -2.739 0.074 -0.257 1.00 86.50 74 TRP A C 1
ATOM 550 O O . TRP A 1 74 ? -3.283 -0.267 -1.303 1.00 86.50 74 TRP A O 1
ATOM 560 N N . VAL A 1 75 ? -3.197 -0.305 0.943 1.00 84.38 75 VAL A N 1
ATOM 561 C CA . VAL A 1 75 ? -4.360 -1.198 1.114 1.00 84.38 75 VAL A CA 1
ATOM 562 C C . VAL A 1 75 ? -5.640 -0.566 0.570 1.00 84.38 75 VAL A C 1
ATOM 564 O O . VAL A 1 75 ? -6.422 -1.246 -0.088 1.00 84.38 75 VAL A O 1
ATOM 567 N N . MET A 1 76 ? -5.843 0.739 0.779 1.00 86.00 76 MET A N 1
ATOM 568 C CA . MET A 1 76 ? -6.986 1.449 0.195 1.00 86.00 76 MET A CA 1
ATOM 569 C C . MET A 1 76 ? -7.003 1.337 -1.332 1.00 86.00 76 MET A C 1
ATOM 571 O O . MET A 1 76 ? -8.068 1.123 -1.905 1.00 86.00 76 MET A O 1
ATOM 575 N N . LYS A 1 77 ? -5.845 1.466 -1.990 1.00 84.12 77 LYS A N 1
ATOM 576 C CA . LYS A 1 77 ? -5.737 1.369 -3.454 1.00 84.12 77 LYS A CA 1
ATOM 577 C C . LYS A 1 77 ? -5.804 -0.070 -3.964 1.00 84.12 77 LYS A C 1
ATOM 579 O O . LYS A 1 77 ? -6.418 -0.291 -5.000 1.00 84.12 77 LYS A O 1
ATOM 584 N N . ALA A 1 78 ? -5.204 -1.020 -3.249 1.00 81.94 78 ALA A N 1
ATOM 585 C CA . ALA A 1 78 ? -5.208 -2.436 -3.612 1.00 81.94 78 ALA A CA 1
ATOM 586 C C . ALA A 1 78 ? -6.610 -3.048 -3.536 1.00 81.94 78 ALA A C 1
ATOM 588 O O . ALA A 1 78 ? -7.049 -3.684 -4.489 1.00 81.94 78 ALA A O 1
ATOM 589 N N . GLU A 1 79 ? -7.335 -2.787 -2.448 1.00 79.94 79 GLU A N 1
ATOM 590 C CA . GLU A 1 79 ? -8.661 -3.372 -2.217 1.00 79.94 79 GLU A CA 1
ATOM 591 C C . GLU A 1 79 ? -9.810 -2.439 -2.648 1.00 79.94 79 GLU A C 1
ATOM 593 O O . GLU A 1 79 ? -10.967 -2.852 -2.701 1.00 79.94 79 GLU A O 1
ATOM 598 N N . GLY A 1 80 ? -9.527 -1.163 -2.937 1.00 83.00 80 GLY A N 1
ATOM 599 C CA . GLY A 1 80 ? -10.549 -0.168 -3.284 1.00 83.00 80 GLY A CA 1
ATOM 600 C C . GLY A 1 80 ? -11.450 0.217 -2.106 1.00 83.00 80 GLY A C 1
ATOM 601 O O . GLY A 1 80 ? -12.639 0.489 -2.283 1.00 83.00 80 GLY A O 1
ATOM 602 N N . VAL A 1 81 ? -10.910 0.209 -0.886 1.00 84.06 81 VAL A N 1
ATOM 603 C CA . VAL A 1 81 ? -11.680 0.351 0.359 1.00 84.06 81 VAL A CA 1
ATOM 604 C C . VAL A 1 81 ? -11.438 1.692 1.049 1.00 84.06 81 VAL A C 1
ATOM 606 O O . VAL A 1 81 ? -10.403 2.333 0.889 1.00 84.06 81 VAL A O 1
ATOM 609 N N . SER A 1 82 ? -12.401 2.122 1.869 1.00 84.56 82 SER A N 1
ATOM 610 C CA . SER A 1 82 ? -12.260 3.347 2.670 1.00 84.56 82 SER A CA 1
ATOM 611 C C . SER A 1 82 ? -11.168 3.220 3.739 1.00 84.56 82 SER A C 1
ATOM 613 O O . SER A 1 82 ? -10.931 2.128 4.250 1.00 84.56 82 SER A O 1
ATOM 615 N N . PHE A 1 83 ? -10.587 4.346 4.165 1.00 82.44 83 PHE A N 1
ATOM 616 C CA . PHE A 1 83 ? -9.546 4.403 5.205 1.00 82.44 83 PHE A CA 1
ATOM 617 C C . PHE A 1 83 ? -9.891 3.609 6.467 1.00 82.44 83 PHE A C 1
ATOM 619 O O . PHE A 1 83 ? -9.060 2.874 6.994 1.00 82.44 83 PHE A O 1
ATOM 626 N N . ARG A 1 84 ? -11.137 3.724 6.941 1.00 80.56 84 ARG A N 1
ATOM 627 C CA . ARG A 1 84 ? -11.597 2.988 8.120 1.00 80.56 84 ARG A CA 1
ATOM 628 C C . ARG A 1 84 ? -11.556 1.482 7.887 1.00 80.56 84 ARG A C 1
ATOM 630 O O . ARG A 1 84 ? -11.069 0.760 8.746 1.00 80.56 84 ARG A O 1
ATOM 637 N N . HIS A 1 85 ? -12.038 1.037 6.731 1.00 78.62 85 HIS A N 1
ATOM 638 C CA . HIS A 1 85 ? -12.057 -0.378 6.393 1.00 78.62 85 HIS A CA 1
ATOM 639 C C . HIS A 1 85 ? -10.644 -0.913 6.136 1.00 78.62 85 HIS A C 1
ATOM 641 O O . HIS A 1 85 ? -10.332 -2.000 6.591 1.00 78.62 85 HIS A O 1
ATOM 647 N N . ALA A 1 86 ? -9.753 -0.128 5.519 1.00 82.69 86 ALA A N 1
ATOM 648 C CA . ALA A 1 86 ? -8.335 -0.472 5.401 1.00 82.69 86 ALA A CA 1
ATOM 649 C C . ALA A 1 86 ? -7.666 -0.613 6.778 1.00 82.69 86 ALA A C 1
ATOM 651 O O . ALA A 1 86 ? -6.925 -1.561 7.010 1.00 82.69 86 ALA A O 1
ATOM 652 N N . ALA A 1 87 ? -7.952 0.295 7.715 1.00 80.81 87 ALA A N 1
ATOM 653 C CA . ALA A 1 87 ? -7.450 0.191 9.082 1.00 80.81 87 ALA A CA 1
ATOM 654 C C . ALA A 1 87 ? -8.026 -1.035 9.810 1.00 80.81 87 ALA A C 1
ATOM 656 O O . ALA A 1 87 ? -7.297 -1.709 10.527 1.00 80.81 87 ALA A O 1
ATOM 657 N N . GLU A 1 88 ? -9.308 -1.352 9.617 1.00 79.19 88 GLU A N 1
ATOM 658 C CA . GLU A 1 88 ? -9.927 -2.574 10.146 1.00 79.19 88 GLU A CA 1
ATOM 659 C C . GLU A 1 88 ? -9.295 -3.835 9.537 1.00 79.19 88 GLU A C 1
ATOM 661 O O . GLU A 1 88 ? -8.936 -4.729 10.290 1.00 79.19 88 GLU A O 1
ATOM 666 N N . LEU A 1 89 ? -9.048 -3.868 8.225 1.00 77.25 89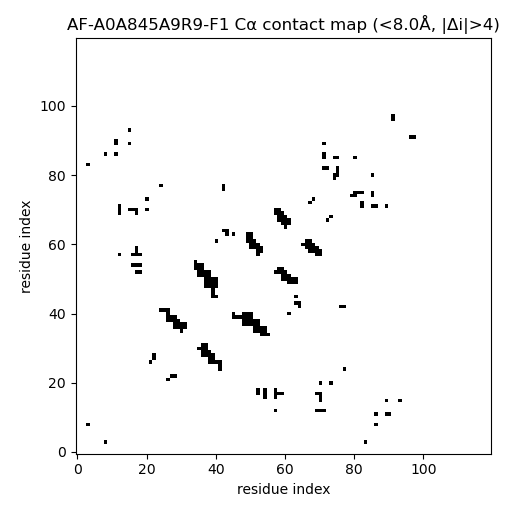 LEU A N 1
ATOM 667 C CA . LEU A 1 89 ? -8.358 -4.964 7.534 1.00 77.25 89 LEU A CA 1
ATOM 668 C C . LEU A 1 89 ? -6.903 -5.119 7.968 1.00 77.25 89 LEU A C 1
ATOM 670 O O . LEU A 1 89 ? -6.398 -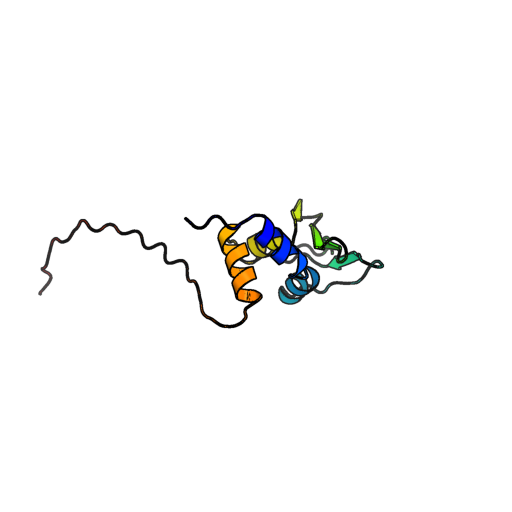6.229 7.990 1.00 77.25 89 LEU A O 1
ATOM 674 N N . LEU A 1 90 ? -6.213 -4.035 8.318 1.00 76.56 90 LEU A N 1
ATOM 675 C CA . LEU A 1 90 ? -4.854 -4.116 8.855 1.00 76.56 90 LEU A CA 1
ATOM 676 C C . LEU A 1 90 ? -4.847 -4.585 10.312 1.00 76.56 90 LEU A C 1
ATOM 678 O O . LEU A 1 90 ? -3.960 -5.337 10.698 1.00 76.56 90 LEU A O 1
ATOM 682 N N . ARG A 1 91 ? -5.850 -4.195 11.108 1.00 73.12 91 ARG A N 1
ATOM 683 C CA . ARG A 1 91 ? -6.050 -4.730 12.466 1.00 73.12 91 ARG A CA 1
ATOM 684 C C . ARG A 1 91 ? -6.374 -6.221 12.433 1.00 73.12 91 ARG A C 1
ATOM 686 O O . ARG A 1 91 ? -5.828 -6.969 13.234 1.00 73.12 91 ARG A O 1
ATOM 693 N N . ASP A 1 92 ? -7.237 -6.626 11.508 1.00 67.44 92 ASP A N 1
ATOM 694 C CA . ASP A 1 92 ? -7.663 -8.011 11.299 1.00 67.44 92 ASP A CA 1
ATOM 695 C C . ASP A 1 92 ? -6.582 -8.841 10.589 1.00 67.44 92 ASP A C 1
ATOM 697 O O . ASP A 1 92 ? -6.344 -9.984 10.922 1.00 67.44 92 ASP A O 1
ATOM 701 N N . GLY A 1 93 ? -5.817 -8.255 9.674 1.00 58.25 93 GLY A N 1
ATOM 702 C CA . GLY A 1 93 ? -4.696 -8.906 8.992 1.00 58.25 93 GLY A CA 1
ATOM 703 C C . GLY A 1 93 ? -3.443 -9.043 9.861 1.00 58.25 93 GLY A C 1
ATOM 704 O O . GLY A 1 93 ? -2.676 -9.984 9.676 1.00 58.25 93 GLY A O 1
ATOM 705 N N . ALA A 1 94 ? -3.243 -8.161 10.848 1.00 50.38 94 ALA A N 1
ATOM 706 C CA . ALA A 1 94 ? -2.280 -8.375 11.935 1.00 50.38 94 ALA A CA 1
ATOM 707 C C . ALA A 1 94 ? -2.762 -9.460 12.918 1.00 50.38 94 ALA A C 1
ATOM 709 O O . ALA A 1 94 ? -1.962 -10.091 13.608 1.00 50.38 94 ALA A O 1
ATOM 710 N N . ALA A 1 95 ? -4.067 -9.728 12.935 1.00 40.16 95 ALA A N 1
ATOM 711 C CA . ALA A 1 95 ? -4.703 -10.798 13.677 1.00 40.16 95 ALA A CA 1
ATOM 712 C C . ALA A 1 95 ? -5.306 -11.826 12.710 1.00 40.16 95 ALA A C 1
ATOM 714 O O . ALA A 1 95 ? -6.515 -11.998 12.732 1.00 40.16 95 ALA A O 1
ATOM 715 N N . VAL A 1 96 ? -4.503 -12.489 11.854 1.00 38.88 96 VAL A N 1
ATOM 716 C CA . VAL A 1 96 ? -4.953 -13.586 10.958 1.00 38.88 96 VAL A CA 1
ATOM 717 C C . VAL A 1 96 ? -5.685 -14.664 11.765 1.00 38.88 96 VAL A C 1
ATOM 719 O O . VAL A 1 96 ? -5.069 -15.648 12.157 1.00 38.88 96 VAL A O 1
ATOM 722 N N . ARG A 1 97 ? -6.968 -14.439 12.060 1.00 35.06 97 ARG A N 1
ATOM 723 C CA . ARG A 1 97 ? -8.003 -15.268 12.689 1.00 35.06 97 ARG A CA 1
ATOM 724 C C . ARG A 1 97 ? -9.248 -14.380 12.900 1.00 35.06 97 ARG A C 1
ATOM 726 O O . ARG A 1 97 ? -9.523 -13.976 14.023 1.00 35.06 97 ARG A O 1
ATOM 733 N N . ASP A 1 98 ? -10.001 -14.094 11.841 1.00 33.75 98 ASP A N 1
ATOM 734 C CA . ASP A 1 98 ? -11.410 -14.513 11.705 1.00 33.75 98 ASP A CA 1
ATOM 735 C C . ASP A 1 98 ? -12.199 -13.631 10.718 1.00 33.75 98 ASP A C 1
ATOM 737 O O . ASP A 1 98 ? -12.731 -12.581 11.057 1.00 33.75 98 ASP A O 1
ATOM 741 N N . GLY A 1 99 ? -12.390 -14.170 9.512 1.00 33.34 99 GLY A N 1
ATOM 742 C CA . GLY A 1 99 ? -13.683 -14.090 8.836 1.00 33.34 99 GLY A CA 1
ATOM 743 C C . GLY A 1 99 ? -14.005 -12.829 8.014 1.00 33.34 99 GLY A C 1
ATOM 744 O O . GLY A 1 99 ? -13.596 -11.712 8.309 1.00 33.34 99 GLY A O 1
ATOM 745 N N . PRO A 1 100 ? -14.801 -12.986 6.939 1.00 38.94 100 PRO A N 1
ATOM 746 C CA . PRO A 1 100 ? -15.045 -11.927 5.975 1.00 38.94 100 PRO A CA 1
ATOM 747 C C . PRO A 1 100 ? -15.976 -10.872 6.577 1.00 38.94 100 PRO A C 1
ATOM 749 O O . PRO A 1 100 ? -17.188 -11.090 6.676 1.00 38.94 100 PRO A O 1
ATOM 752 N N . GLN A 1 101 ? -15.468 -9.675 6.869 1.00 46.03 101 GLN A N 1
ATOM 753 C CA . GLN A 1 101 ? -16.332 -8.510 7.075 1.00 46.03 101 GLN A CA 1
ATOM 754 C C . GLN A 1 101 ? -16.813 -7.986 5.723 1.00 46.03 101 GLN A C 1
ATOM 756 O O . GLN A 1 101 ? -16.484 -6.896 5.260 1.00 46.03 101 GLN A O 1
ATOM 761 N N . ARG A 1 102 ? -17.641 -8.812 5.079 1.00 43.19 102 ARG A N 1
ATOM 762 C CA . ARG A 1 102 ? -18.468 -8.443 3.941 1.00 43.19 102 ARG A CA 1
ATOM 763 C C . ARG A 1 102 ? -19.355 -7.300 4.423 1.00 43.19 102 ARG A C 1
ATOM 765 O O . ARG A 1 102 ? -20.333 -7.531 5.135 1.00 43.19 102 ARG A O 1
ATOM 772 N N . SER A 1 103 ? -18.997 -6.075 4.048 1.00 45.09 103 SER A N 1
ATOM 773 C CA . SER A 1 103 ? -19.832 -4.884 4.182 1.00 45.09 103 SER A CA 1
ATOM 774 C C . SER A 1 103 ? -21.130 -5.105 3.399 1.00 45.09 103 SER A C 1
ATOM 776 O O . SER A 1 103 ? -21.299 -4.725 2.241 1.00 45.09 103 SER A O 1
ATOM 778 N N . ARG A 1 104 ? -22.073 -5.804 4.033 1.00 46.25 104 ARG A N 1
ATOM 779 C CA . ARG A 1 104 ? -23.484 -5.728 3.702 1.00 46.25 104 ARG A CA 1
ATOM 780 C C . ARG A 1 104 ? -23.889 -4.313 4.074 1.00 46.25 104 ARG A C 1
ATOM 782 O O . ARG A 1 104 ? -24.256 -4.058 5.221 1.00 46.25 104 ARG A O 1
ATOM 789 N N . TYR A 1 105 ? -23.880 -3.414 3.097 1.00 49.03 105 TYR A N 1
ATOM 790 C CA . TYR A 1 105 ? -24.763 -2.257 3.118 1.00 49.03 105 TYR A CA 1
ATOM 791 C C . TYR A 1 105 ? -26.204 -2.773 3.166 1.00 49.03 105 TYR A C 1
ATOM 793 O O . TYR A 1 105 ? -26.890 -2.938 2.163 1.00 49.03 105 TYR A O 1
ATOM 801 N N . ARG A 1 106 ? -26.642 -3.104 4.378 1.00 54.06 106 ARG A N 1
ATOM 802 C CA . ARG A 1 106 ? -28.022 -3.370 4.730 1.00 54.06 106 ARG A CA 1
ATOM 803 C C . ARG A 1 106 ? -28.531 -2.097 5.384 1.00 54.06 106 ARG A C 1
ATOM 805 O O . ARG A 1 106 ? -28.469 -1.948 6.597 1.00 54.06 106 ARG A O 1
ATOM 812 N N . CYS A 1 107 ? -29.054 -1.198 4.564 1.00 39.59 107 CYS A N 1
ATOM 813 C CA . CYS A 1 107 ? -30.117 -0.300 4.994 1.00 39.59 107 CYS A CA 1
ATOM 814 C C . CYS A 1 107 ? -31.344 -0.698 4.163 1.00 39.59 107 CYS A C 1
ATOM 816 O O . CYS A 1 107 ? -31.357 -0.518 2.956 1.00 39.59 107 CYS A O 1
ATOM 818 N N . ARG A 1 108 ? -32.273 -1.504 4.685 1.00 52.72 108 ARG A N 1
ATOM 819 C CA . ARG A 1 108 ? -33.235 -1.153 5.743 1.00 52.72 108 ARG A CA 1
ATOM 820 C C . ARG A 1 108 ? -34.212 -0.074 5.255 1.00 52.72 108 ARG A C 1
ATOM 822 O O . ARG A 1 108 ? -34.335 0.964 5.883 1.00 52.72 108 ARG A O 1
ATOM 829 N N . ASN A 1 109 ? -34.950 -0.375 4.184 1.00 43.53 109 ASN A N 1
ATOM 830 C CA . ASN A 1 109 ? -36.304 0.152 4.024 1.00 43.53 109 ASN A CA 1
ATOM 831 C C . ASN A 1 109 ? -37.303 -0.903 4.501 1.00 43.53 109 ASN A C 1
ATOM 833 O O . ASN A 1 109 ? -37.756 -1.775 3.764 1.00 43.53 109 ASN A O 1
ATOM 837 N N . LEU A 1 110 ? -37.589 -0.829 5.798 1.00 53.31 110 LEU A N 1
ATOM 838 C CA . LEU A 1 110 ? -38.725 -1.470 6.440 1.00 53.31 110 LEU A CA 1
ATOM 839 C C . LEU A 1 110 ? -39.949 -0.576 6.203 1.00 53.31 110 LEU A C 1
ATOM 841 O O . LEU A 1 110 ? -40.315 0.196 7.082 1.00 53.31 110 LEU A O 1
ATOM 845 N N . SER A 1 111 ? -40.543 -0.625 5.009 1.00 50.72 111 SER A N 1
ATOM 846 C CA . SER A 1 111 ? -41.799 0.096 4.747 1.00 50.72 111 SER A CA 1
ATOM 847 C C . SER A 1 111 ? -42.534 -0.351 3.481 1.00 50.72 111 SER A C 1
ATOM 849 O O . SER A 1 111 ? -43.047 0.494 2.770 1.00 50.72 111 SER A O 1
ATOM 851 N N . LEU A 1 112 ? -42.650 -1.655 3.200 1.00 50.53 112 LEU A N 1
ATOM 852 C CA . LEU A 1 112 ? -43.668 -2.175 2.266 1.00 50.53 112 LEU A CA 1
ATOM 853 C C . LEU A 1 112 ? -43.980 -3.655 2.569 1.00 50.53 112 LEU A C 1
ATOM 855 O O . LEU A 1 112 ? -43.769 -4.557 1.768 1.00 50.53 112 LEU A O 1
ATOM 859 N N . LEU A 1 113 ? -44.524 -3.905 3.763 1.00 55.19 113 LEU A N 1
ATOM 860 C CA . LEU A 1 113 ? -45.395 -5.059 4.000 1.00 55.19 113 LEU A CA 1
ATOM 861 C C . LEU A 1 113 ? -46.726 -4.792 3.291 1.00 55.19 113 LEU A C 1
ATOM 863 O O . LEU A 1 113 ? -47.675 -4.350 3.932 1.00 55.19 113 LEU A O 1
ATOM 867 N N . ARG A 1 114 ? -46.817 -5.017 1.978 1.00 52.34 114 ARG A N 1
ATOM 868 C CA . ARG A 1 114 ? -48.118 -5.193 1.317 1.00 52.34 114 ARG A CA 1
ATOM 869 C C . ARG A 1 114 ? -48.017 -6.188 0.164 1.00 52.34 114 ARG A C 1
ATOM 871 O O . ARG A 1 114 ? -47.352 -5.911 -0.823 1.00 52.34 114 ARG A O 1
ATOM 878 N N . ARG A 1 115 ? -48.832 -7.244 0.313 1.00 48.34 115 ARG A N 1
ATOM 879 C CA . ARG A 1 115 ? -49.269 -8.261 -0.664 1.00 48.34 115 ARG A CA 1
ATOM 880 C C . ARG A 1 115 ? -48.221 -9.364 -0.888 1.00 48.34 115 ARG A C 1
ATOM 882 O O . ARG A 1 115 ? -47.179 -9.106 -1.459 1.00 48.34 115 ARG A O 1
ATOM 889 N N . CYS A 1 116 ? -48.379 -10.601 -0.400 1.00 48.88 116 CYS A N 1
ATOM 890 C CA . CYS A 1 116 ? -49.585 -11.443 -0.372 1.00 48.88 116 CYS A CA 1
ATOM 891 C C . CYS A 1 116 ? -50.412 -11.276 -1.646 1.00 48.88 116 CYS A C 1
ATOM 893 O O . CYS A 1 116 ? -51.286 -10.413 -1.702 1.00 48.88 116 CYS A O 1
ATOM 895 N N . SER A 1 117 ? -50.055 -12.054 -2.668 1.00 49.12 117 SER A N 1
ATOM 896 C CA . SER A 1 117 ? -50.965 -12.886 -3.468 1.00 49.12 117 SER A CA 1
ATOM 897 C C . SER A 1 117 ? -50.346 -13.123 -4.839 1.00 49.12 117 SER A C 1
ATOM 899 O O . SER A 1 117 ? -50.165 -12.192 -5.616 1.00 49.12 117 SER A O 1
ATOM 901 N N . GLY A 1 118 ? -50.037 -14.382 -5.118 1.00 41.62 118 GLY A N 1
ATOM 902 C CA . GLY A 1 118 ? -49.542 -14.838 -6.409 1.00 41.62 118 GLY A CA 1
ATOM 903 C C . GLY A 1 118 ? -49.670 -16.349 -6.513 1.00 41.62 118 GLY A C 1
ATOM 904 O O . GLY A 1 118 ? -48.685 -17.028 -6.763 1.00 41.62 118 GLY A O 1
ATOM 905 N N . GLN A 1 119 ? -50.870 -16.856 -6.220 1.00 45.91 119 GLN A N 1
ATOM 906 C CA . GLN A 1 119 ? -51.307 -18.177 -6.641 1.00 45.91 119 GLN A CA 1
ATOM 907 C C . GLN A 1 119 ? -52.090 -17.999 -7.940 1.00 45.91 119 GLN A C 1
ATOM 909 O O . GLN A 1 119 ? -53.174 -17.415 -7.923 1.00 45.91 119 GLN A O 1
ATOM 914 N N . VAL A 1 120 ? -51.518 -18.478 -9.041 1.00 54.03 120 VAL A N 1
ATOM 915 C CA . VAL A 1 120 ? -52.196 -19.372 -9.984 1.00 54.03 120 VAL A CA 1
ATOM 916 C C . VAL A 1 120 ? -51.146 -20.276 -10.613 1.00 54.03 120 VAL A C 1
ATOM 918 O O . VAL A 1 120 ? -50.050 -19.755 -10.922 1.00 54.03 120 VAL A O 1
#

Solvent-accessible surface area (backbone atoms only — not comparable to full-atom values): 7547 Å² total; per-residue (Å²): 132,88,76,80,53,68,69,56,55,53,50,51,59,71,70,51,56,37,65,59,57,45,45,72,69,72,36,67,68,44,77,77,53,98,46,35,30,35,18,48,47,88,88,52,99,59,96,59,65,40,22,41,35,32,62,84,77,38,35,40,41,24,77,80,78,68,48,66,42,42,50,58,53,50,44,21,67,74,72,70,41,54,70,69,55,27,52,49,48,50,57,44,60,75,41,83,78,78,79,85,82,71,82,71,86,75,77,84,81,90,80,75,96,72,76,92,85,87,86,129

pLDDT: mean 72.38, std 16.23, range [33.34, 90.06]

Radius of gyration: 20.12 Å; Cα contacts (8 Å, |Δi|>4): 140; chains: 1; bounding box: 72×29×37 Å

Secondary structure (DSSP, 8-state):
-----HHHHHHHHHHS-HHHHHHHTT--EEE-SSSEEEE--TTS--SS--EEEETTTTEEEETTT--EE-HHHHHHHHHT--HHHHHHHHHHHTT-------------------------

Mean predicted aligned error: 12.5 Å

Foldseek 3Di:
DDDPDVVLVVVLLVPDFLVVVCVVLVWDWDDPDPFWTWTCDPLDPDPDRQKIAGRVVQKIAGPPVRDIDHSLSVQCSSVVDDSVVSSVCSVVVVVVDDDDPPPPPDDDPPPDPDDDDDDD

InterPro domains:
  IPR002694 Zinc finger, CHC2-type [PF01807] (6-92)
  IPR002694 Zinc finger, CHC2-type [SM00400] (37-91)
  IPR036977 DNA Primase, CHC2-type zinc finger [G3DSA:3.90.580.10] (1-98)
  IPR050219 DnaG Primase [PTHR30313] (3-90)